Protein AF-A0A699YGB6-F1 (afdb_monomer_lite)

InterPro domains:
  IPR027012 Enkurin domain [PF13864] (68-165)
  IPR027012 Enkurin domain [PS51665] (79-171)
  IPR052102 Enkurin domain-containing protein [PTHR21490] (14-171)

Sequence (174 aa):
MSVCVTSKPPSNPKTKLRPPVPAKEDAPVMGLQSNKNFITTNAVQVILAKPQKVPQEEFVWTMRPGYGSTPLYLRRNKQRVAYEKEQFEQYVRMRQEPAANASVSQLSSSERSELLRHLKRKWASLNDAYQRLPLSTDSEQKKHRKEELERMLAETEKDIKTLERGETVLVVDE

Organism: Haematococcus lacustris (NCBI:txid44745)

Foldseek 3Di:
DDDDDDDDDDPDDDDDPDDDDDDPPDDPPPDPDDPDDCVVVVVVCVVPDDDPDDPDDDDDPCPDPQVVHDDPVVVVVVVVVVVVVVVVVVVVCVVPPPPPPFDKDKDDPVNLVVVLVVLVVVLVVLVVVLVPQDPDCPDPVSVVSNVVSVVVNVVSVVVSVVSVPDPIDIDGDD

Radius of gyration: 45.65 Å; chains: 1; bounding box: 102×85×95 Å

Structure (mmCIF, N/CA/C/O backbone):
data_AF-A0A699YGB6-F1
#
_entry.id   AF-A0A699YGB6-F1
#
loop_
_atom_site.group_PDB
_atom_site.id
_atom_site.type_symbol
_atom_site.label_atom_id
_atom_site.label_alt_id
_atom_site.label_comp_id
_atom_site.label_asym_id
_atom_site.label_entity_id
_atom_site.label_seq_id
_atom_site.pdbx_PDB_ins_code
_atom_site.Cartn_x
_atom_site.Cartn_y
_atom_site.Cartn_z
_atom_site.occupancy
_atom_site.B_iso_or_equiv
_atom_site.auth_seq_id
_atom_site.auth_comp_id
_atom_site.auth_asym_id
_atom_site.auth_atom_id
_atom_site.pdbx_PDB_model_num
ATOM 1 N N . MET A 1 1 ? 69.430 65.844 -18.536 1.00 44.19 1 MET A N 1
ATOM 2 C CA . MET A 1 1 ? 68.582 65.255 -17.479 1.00 44.19 1 MET A CA 1
ATOM 3 C C . MET A 1 1 ? 67.581 64.333 -18.152 1.00 44.19 1 MET A C 1
ATOM 5 O O . MET A 1 1 ? 66.741 64.832 -18.883 1.00 44.19 1 MET A O 1
ATOM 9 N N . SER A 1 2 ? 67.703 63.016 -17.985 1.00 48.78 2 SER A N 1
ATOM 10 C CA . SER A 1 2 ? 66.660 62.072 -18.399 1.00 48.78 2 SER A CA 1
ATOM 11 C C . SER A 1 2 ? 66.471 61.083 -17.258 1.00 48.78 2 SER A C 1
ATOM 13 O O . SER A 1 2 ? 67.383 60.333 -16.915 1.00 48.78 2 SER A O 1
ATOM 15 N N . VAL A 1 3 ? 65.341 61.210 -16.572 1.00 48.69 3 VAL A N 1
ATOM 16 C CA . VAL A 1 3 ? 64.976 60.417 -15.398 1.00 48.69 3 VAL A CA 1
ATOM 17 C C . VAL A 1 3 ? 64.519 59.033 -15.858 1.00 48.69 3 VAL A C 1
ATOM 19 O O . VAL A 1 3 ? 63.467 58.892 -16.476 1.00 48.69 3 VAL A O 1
ATOM 22 N N . CYS A 1 4 ? 65.314 58.006 -15.551 1.00 51.31 4 CYS A N 1
ATOM 23 C CA . CYS A 1 4 ? 64.905 56.609 -15.669 1.00 51.31 4 CYS A CA 1
ATOM 24 C C . CYS A 1 4 ? 63.848 56.298 -14.604 1.00 51.31 4 CYS A C 1
ATOM 26 O O . CYS A 1 4 ? 64.166 56.197 -13.420 1.00 51.31 4 CYS A O 1
ATOM 28 N N . VAL A 1 5 ? 62.596 56.110 -15.022 1.00 57.06 5 VAL A N 1
ATOM 29 C CA . VAL A 1 5 ? 61.553 55.533 -14.168 1.00 57.06 5 VAL A CA 1
ATOM 30 C C . VAL A 1 5 ? 61.687 54.013 -14.232 1.00 57.06 5 VAL A C 1
ATOM 32 O O . VAL A 1 5 ? 61.288 53.378 -15.208 1.00 57.06 5 VAL A O 1
ATOM 35 N N . THR A 1 6 ? 62.271 53.412 -13.198 1.00 60.22 6 THR A N 1
ATOM 36 C CA . THR A 1 6 ? 62.317 51.956 -13.031 1.00 60.22 6 THR A CA 1
ATOM 37 C C . THR A 1 6 ? 60.971 51.467 -12.492 1.00 60.22 6 THR A C 1
ATOM 39 O O . THR A 1 6 ? 60.718 51.441 -11.289 1.00 60.22 6 THR A O 1
ATOM 42 N N . SER A 1 7 ? 60.058 51.095 -13.393 1.00 62.91 7 SER A N 1
ATOM 43 C CA . SER A 1 7 ? 58.821 50.411 -12.995 1.00 62.91 7 SER A CA 1
ATOM 44 C C . SER A 1 7 ? 59.131 48.968 -12.559 1.00 62.91 7 SER A C 1
ATOM 46 O O . SER A 1 7 ? 59.854 48.237 -13.236 1.00 62.91 7 SER A O 1
ATOM 48 N N . LYS A 1 8 ? 58.634 48.569 -11.381 1.00 66.31 8 LYS A N 1
ATOM 49 C CA . LYS A 1 8 ? 58.798 47.214 -10.821 1.00 66.31 8 LYS A CA 1
ATOM 50 C C . LYS A 1 8 ? 58.059 46.181 -11.694 1.00 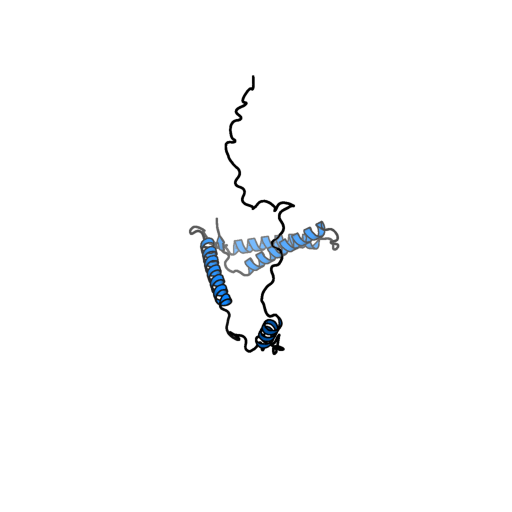66.31 8 LYS A C 1
ATOM 52 O O . LYS A 1 8 ? 56.915 46.446 -12.067 1.00 66.31 8 LYS A O 1
ATOM 57 N N . PRO A 1 9 ? 58.642 44.999 -11.979 1.00 67.06 9 PRO A N 1
ATOM 58 C CA . PRO A 1 9 ? 57.970 43.974 -12.774 1.00 67.06 9 PRO A CA 1
ATOM 59 C C . PRO A 1 9 ? 56.793 43.337 -12.004 1.00 67.06 9 PRO A C 1
ATOM 61 O O . PRO A 1 9 ? 56.873 43.175 -10.782 1.00 67.06 9 PRO A O 1
ATOM 64 N N . PRO A 1 10 ? 55.692 42.969 -12.689 1.00 67.00 10 PRO A N 1
ATOM 65 C CA . PRO A 1 10 ? 54.502 42.418 -12.046 1.00 67.00 10 PRO A CA 1
ATOM 66 C C . PRO A 1 10 ? 54.754 41.018 -11.461 1.00 67.00 10 PRO A C 1
ATOM 68 O O . PRO A 1 10 ? 55.313 40.140 -12.112 1.00 67.00 10 PRO A O 1
ATOM 71 N N . SER A 1 11 ? 54.275 40.806 -10.232 1.00 66.75 11 SER A N 1
ATOM 72 C CA . SER A 1 11 ? 54.574 39.654 -9.365 1.00 66.75 11 SER A CA 1
ATOM 73 C C . SER A 1 11 ? 53.958 38.305 -9.787 1.00 66.75 11 SER A C 1
ATOM 75 O O . SER A 1 11 ? 54.172 37.319 -9.086 1.00 66.75 11 SER A O 1
ATOM 77 N N . ASN A 1 12 ? 53.182 38.217 -10.876 1.00 70.62 12 ASN A N 1
ATOM 78 C CA . ASN A 1 12 ? 52.627 36.933 -11.330 1.00 70.62 12 ASN A CA 1
ATOM 79 C C . ASN A 1 12 ? 52.211 36.963 -12.822 1.00 70.62 12 ASN A C 1
ATOM 81 O O . ASN A 1 12 ? 51.183 37.567 -13.153 1.00 70.62 12 ASN A O 1
ATOM 85 N N . PRO A 1 13 ? 52.983 36.367 -13.754 1.00 73.38 13 PRO A N 1
ATOM 86 C CA . PRO A 1 13 ? 52.629 36.376 -15.170 1.00 73.38 13 PRO A CA 1
ATOM 87 C C . PRO A 1 13 ? 51.500 35.379 -15.463 1.00 73.38 13 PRO A C 1
ATOM 89 O O . PRO A 1 13 ? 51.589 34.193 -15.155 1.00 73.38 13 PRO A O 1
ATOM 92 N N . LYS A 1 14 ? 50.426 35.853 -16.105 1.00 75.62 14 LYS A N 1
ATOM 93 C CA . LYS A 1 14 ? 49.314 34.995 -16.545 1.00 75.62 14 LYS A CA 1
ATOM 94 C C . LYS A 1 14 ? 49.784 34.081 -17.682 1.00 75.62 14 LYS A C 1
ATOM 96 O O . LYS A 1 14 ? 50.188 34.571 -18.737 1.00 75.62 14 LYS A O 1
ATOM 101 N N . THR A 1 15 ? 49.694 32.767 -17.493 1.00 79.75 15 THR A N 1
ATOM 102 C CA . THR A 1 15 ? 50.002 31.773 -18.530 1.00 79.75 15 THR A CA 1
ATOM 103 C C . THR A 1 15 ? 48.938 31.804 -19.633 1.00 79.75 15 THR A C 1
ATOM 105 O O . THR A 1 15 ? 47.738 31.693 -19.376 1.00 79.75 15 THR A O 1
ATOM 108 N N . LYS A 1 16 ? 49.358 31.987 -20.891 1.00 80.25 16 LYS A N 1
ATOM 109 C CA . LYS A 1 16 ? 48.447 31.944 -22.045 1.00 80.25 16 LYS A CA 1
ATOM 110 C C . LYS A 1 16 ? 48.287 30.497 -22.515 1.00 80.25 16 LYS A C 1
ATOM 112 O O . LYS A 1 16 ? 49.211 29.928 -23.077 1.00 80.25 16 LYS A O 1
ATOM 117 N N . LEU A 1 17 ? 47.107 29.922 -22.287 1.00 83.38 17 LEU A N 1
ATOM 118 C CA . LEU A 1 17 ? 46.769 28.537 -22.658 1.00 83.38 17 LEU A CA 1
ATOM 119 C C . LEU A 1 17 ? 46.397 28.358 -24.141 1.00 83.38 17 LEU A C 1
ATOM 121 O O . LEU A 1 17 ? 46.425 27.240 -24.643 1.00 83.38 17 LEU A O 1
ATOM 125 N N . ARG A 1 18 ? 45.998 29.430 -24.836 1.00 84.12 18 ARG A N 1
ATOM 126 C CA . ARG A 1 18 ? 45.542 29.382 -26.236 1.00 84.12 18 ARG A CA 1
ATOM 127 C C . ARG A 1 18 ? 46.552 30.073 -27.157 1.00 84.12 18 ARG A C 1
ATOM 129 O O . ARG A 1 18 ? 47.094 31.104 -26.742 1.00 84.12 18 ARG A O 1
ATOM 136 N N . PRO A 1 19 ? 46.785 29.550 -28.379 1.00 85.00 19 PRO A N 1
ATOM 137 C CA . PRO A 1 19 ? 47.638 30.221 -29.351 1.00 85.00 19 PRO A CA 1
ATOM 138 C C . PRO A 1 19 ? 47.039 31.587 -29.735 1.00 85.00 19 PRO A C 1
ATOM 140 O O . PRO A 1 19 ? 45.817 31.761 -29.673 1.00 85.00 19 PRO A O 1
ATOM 143 N N . PRO A 1 20 ? 47.879 32.575 -30.084 1.00 86.06 20 PRO A N 1
ATOM 144 C CA . PRO A 1 20 ? 47.409 33.873 -30.550 1.00 86.06 20 PRO A CA 1
ATOM 145 C C . PRO A 1 20 ? 46.628 33.730 -31.862 1.00 86.06 20 PRO A C 1
ATOM 147 O O . PRO A 1 20 ? 46.844 32.797 -32.634 1.00 86.06 20 PRO A O 1
ATOM 150 N N . VAL A 1 21 ? 45.713 34.668 -32.103 1.00 86.12 21 VAL A N 1
ATOM 151 C CA . VAL A 1 21 ? 44.986 34.754 -33.375 1.00 86.12 21 VAL A CA 1
ATOM 152 C C . VAL A 1 21 ? 46.000 35.059 -34.491 1.00 86.12 21 VAL A C 1
ATOM 154 O O . VAL A 1 21 ? 46.870 35.904 -34.260 1.00 86.12 21 VAL A O 1
ATOM 157 N N . PRO A 1 22 ? 45.926 34.389 -35.660 1.00 89.69 22 PRO A N 1
ATOM 158 C CA . PRO A 1 22 ? 46.807 34.685 -36.790 1.00 89.69 22 PRO A CA 1
ATOM 159 C C . PRO A 1 22 ? 46.694 36.158 -37.198 1.00 89.69 22 PRO A C 1
ATOM 161 O O . PRO A 1 22 ? 45.621 36.763 -37.109 1.00 89.69 22 PRO A O 1
ATOM 164 N N . ALA A 1 23 ? 47.818 36.745 -37.606 1.00 87.06 23 ALA A N 1
ATOM 165 C CA . ALA A 1 23 ? 47.863 38.138 -38.032 1.00 87.06 23 ALA A CA 1
ATOM 166 C C . ALA A 1 23 ? 47.146 38.318 -39.379 1.00 87.06 23 ALA A C 1
ATOM 168 O O . ALA A 1 23 ? 47.024 37.379 -40.161 1.00 87.06 23 ALA A O 1
ATOM 169 N N . LYS A 1 24 ? 46.693 39.542 -39.676 1.00 84.44 24 LYS A N 1
ATOM 170 C CA . LYS A 1 24 ? 45.979 39.855 -40.928 1.00 84.44 24 LYS A CA 1
ATOM 171 C C . LYS A 1 24 ? 46.830 39.582 -42.179 1.00 84.44 24 LYS A C 1
ATOM 173 O O . LYS A 1 24 ? 46.285 39.288 -43.239 1.00 84.44 24 LYS A O 1
ATOM 178 N N . GLU A 1 25 ? 48.145 39.667 -42.030 1.00 87.25 25 GLU A N 1
ATOM 179 C CA . GLU A 1 25 ? 49.145 39.486 -43.086 1.00 87.25 25 GLU A CA 1
ATOM 180 C C . GLU A 1 25 ? 49.636 38.031 -43.197 1.00 87.25 25 GLU A C 1
ATOM 182 O O . GLU A 1 25 ? 50.387 37.704 -44.115 1.00 87.25 25 GLU A O 1
ATOM 187 N N . ASP A 1 26 ? 49.201 37.152 -42.289 1.00 84.19 26 ASP A N 1
ATOM 188 C CA . ASP A 1 26 ? 49.578 35.742 -42.264 1.00 84.19 26 ASP A CA 1
ATOM 189 C C . ASP A 1 26 ? 48.644 34.951 -43.194 1.00 84.19 26 ASP A C 1
ATOM 191 O O . ASP A 1 26 ? 47.476 34.692 -42.884 1.00 84.19 26 ASP A O 1
ATOM 195 N N . ALA A 1 27 ? 49.129 34.632 -44.395 1.00 80.62 27 ALA A N 1
ATOM 196 C CA . ALA A 1 27 ? 48.345 33.896 -45.376 1.00 80.62 27 ALA A CA 1
ATOM 197 C C . ALA A 1 27 ? 48.186 32.434 -44.919 1.00 80.62 27 ALA A C 1
ATOM 199 O O . ALA A 1 27 ? 49.180 31.793 -44.565 1.00 80.62 27 ALA A O 1
ATOM 200 N N . PRO A 1 28 ? 46.967 31.860 -44.951 1.00 82.38 28 PRO A N 1
ATOM 201 C CA . PRO A 1 28 ? 46.799 30.442 -44.662 1.00 82.38 28 PRO A CA 1
ATOM 202 C C . PRO A 1 28 ? 47.642 29.612 -45.634 1.00 82.38 28 PRO A C 1
ATOM 204 O O . PRO A 1 28 ? 47.934 30.052 -46.744 1.00 82.38 28 PRO A O 1
ATOM 207 N N . VAL A 1 29 ? 48.023 28.395 -45.238 1.00 80.88 29 VAL A N 1
ATOM 208 C CA . VAL A 1 29 ? 48.752 27.475 -46.122 1.00 80.88 29 VAL A CA 1
ATOM 209 C C . VAL A 1 29 ? 47.863 27.141 -47.327 1.00 80.88 29 VAL A C 1
ATOM 211 O O . VAL A 1 29 ? 46.978 26.288 -47.258 1.00 80.88 29 VAL A O 1
ATOM 214 N N . MET A 1 30 ? 48.068 27.870 -48.424 1.00 81.06 30 MET A N 1
ATOM 215 C CA . MET A 1 30 ? 47.328 27.727 -49.675 1.00 81.06 30 MET A CA 1
ATOM 216 C C . MET A 1 30 ? 47.886 26.553 -50.482 1.00 81.06 30 MET A C 1
ATOM 218 O O . MET A 1 30 ? 49.082 26.280 -50.458 1.00 81.06 30 MET A O 1
ATOM 222 N N . GLY A 1 31 ? 47.026 25.869 -51.241 1.00 77.00 31 GLY A N 1
ATOM 223 C CA . GLY A 1 31 ? 47.472 24.826 -52.173 1.00 77.00 31 GLY A CA 1
ATOM 224 C C . GLY A 1 31 ? 47.668 23.438 -51.557 1.00 77.00 31 GLY A C 1
ATOM 225 O O . GLY A 1 31 ? 48.398 22.629 -52.121 1.00 77.00 31 GLY A O 1
ATOM 226 N N . LEU A 1 32 ? 46.991 23.132 -50.444 1.00 79.12 32 LEU A N 1
ATOM 227 C CA . LEU A 1 32 ? 46.822 21.763 -49.939 1.00 79.12 32 LEU A CA 1
ATOM 228 C C . LEU A 1 32 ? 46.043 20.918 -50.965 1.00 79.12 32 LEU A C 1
ATOM 230 O O . LEU A 1 32 ? 44.832 20.735 -50.869 1.00 79.12 32 LEU A O 1
ATOM 234 N N . GLN A 1 33 ? 46.746 20.434 -51.983 1.00 79.00 33 GLN A N 1
ATOM 235 C CA . GLN A 1 33 ? 46.226 19.527 -52.994 1.00 79.00 33 GLN A CA 1
ATOM 236 C C . GLN A 1 33 ? 46.645 18.108 -52.623 1.00 79.00 33 GLN A C 1
ATOM 238 O O . GLN A 1 33 ? 47.823 17.814 -52.434 1.00 79.00 33 GLN A O 1
ATOM 243 N N . SER A 1 34 ? 45.677 17.207 -52.488 1.00 79.25 34 SER A N 1
ATOM 244 C CA . SER A 1 34 ? 45.979 15.794 -52.281 1.00 79.25 34 SER A CA 1
ATOM 245 C C . SER A 1 34 ? 46.267 15.121 -53.622 1.00 79.25 34 SER A C 1
ATOM 247 O O . SER A 1 34 ? 45.426 15.191 -54.515 1.00 79.25 34 SER A O 1
ATOM 249 N N . ASN A 1 35 ? 47.351 14.348 -53.723 1.00 87.75 35 ASN A N 1
ATOM 250 C CA . ASN A 1 35 ? 47.638 13.460 -54.867 1.00 87.75 35 ASN A CA 1
ATOM 251 C C . ASN A 1 35 ? 46.714 12.221 -54.910 1.00 87.75 35 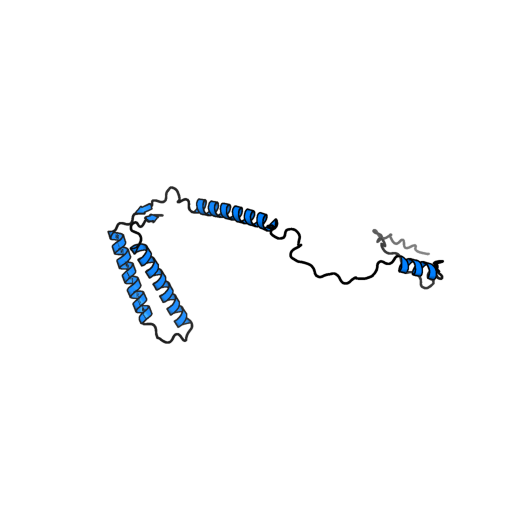ASN A C 1
ATOM 253 O O . ASN A 1 35 ? 47.089 11.154 -55.397 1.00 87.75 35 ASN A O 1
ATOM 257 N N . LYS A 1 36 ? 45.512 12.320 -54.331 1.00 88.88 36 LYS A N 1
ATOM 258 C CA . LYS A 1 36 ? 44.562 11.216 -54.232 1.00 88.88 36 LYS A CA 1
ATOM 259 C C . LYS A 1 36 ? 43.850 11.051 -55.569 1.00 88.88 36 LYS A C 1
ATOM 261 O O . LYS A 1 36 ? 43.216 11.978 -56.065 1.00 88.88 36 LYS A O 1
ATOM 266 N N . ASN A 1 37 ? 43.904 9.847 -56.127 1.00 91.44 37 ASN A N 1
ATOM 267 C CA . ASN A 1 37 ? 43.127 9.514 -57.312 1.00 91.44 37 ASN A CA 1
ATOM 268 C C . ASN A 1 37 ? 41.680 9.198 -56.910 1.00 91.44 37 ASN A C 1
ATOM 270 O O . ASN A 1 37 ? 41.362 8.083 -56.499 1.00 91.44 37 ASN A O 1
ATOM 274 N N . PHE A 1 38 ? 40.805 10.196 -57.021 1.00 92.69 38 PHE A N 1
ATOM 275 C CA . PHE A 1 38 ? 39.404 10.072 -56.622 1.00 92.69 38 PHE A CA 1
ATOM 276 C C . PHE A 1 38 ? 38.635 9.021 -57.431 1.00 92.69 38 PHE A C 1
ATOM 278 O O . PHE A 1 38 ? 37.720 8.405 -56.896 1.00 92.69 38 PHE A O 1
ATOM 285 N N . ILE A 1 39 ? 39.023 8.759 -58.682 1.00 94.00 39 ILE A N 1
ATOM 286 C CA . ILE A 1 39 ? 38.351 7.774 -59.539 1.00 94.00 39 ILE A CA 1
ATOM 287 C C . ILE A 1 39 ? 38.571 6.369 -58.976 1.00 94.00 39 ILE A C 1
ATOM 289 O O . ILE A 1 39 ? 37.612 5.645 -58.709 1.00 94.00 39 ILE A O 1
ATOM 293 N N . THR A 1 40 ? 39.831 6.002 -58.729 1.00 95.69 40 THR A N 1
ATOM 294 C CA . THR A 1 40 ? 40.161 4.674 -58.201 1.00 95.69 40 THR A CA 1
ATOM 295 C C . THR A 1 40 ? 39.706 4.522 -56.756 1.00 95.69 40 THR A C 1
ATOM 297 O O . THR A 1 40 ? 39.176 3.475 -56.395 1.00 95.69 40 THR A O 1
ATOM 300 N N . THR A 1 41 ? 39.828 5.564 -55.926 1.00 95.06 41 THR A N 1
ATOM 301 C CA . THR A 1 41 ? 39.409 5.470 -54.522 1.00 95.06 41 THR A CA 1
ATOM 302 C C . THR A 1 41 ? 37.900 5.359 -54.369 1.00 95.06 41 THR A C 1
ATOM 304 O O . THR A 1 41 ? 37.446 4.599 -53.520 1.00 95.06 41 THR A O 1
ATOM 307 N N . ASN A 1 42 ? 37.120 6.071 -55.190 1.00 95.50 42 ASN A N 1
ATOM 308 C CA . ASN A 1 42 ? 35.662 5.974 -55.151 1.00 95.50 42 ASN A CA 1
ATOM 309 C C . ASN A 1 42 ? 35.203 4.612 -55.683 1.00 95.50 42 ASN A C 1
ATOM 311 O O . ASN A 1 42 ? 34.321 4.000 -55.087 1.00 95.50 42 ASN A O 1
ATOM 315 N N . ALA A 1 43 ? 35.843 4.104 -56.745 1.00 95.75 43 ALA A N 1
ATOM 316 C CA . ALA A 1 43 ? 35.567 2.768 -57.268 1.00 95.75 43 ALA A CA 1
ATOM 317 C C . ALA A 1 43 ? 35.816 1.687 -56.204 1.00 95.75 43 ALA A C 1
ATOM 319 O O . ALA A 1 43 ? 34.926 0.892 -55.913 1.00 95.75 43 ALA A O 1
ATOM 320 N N . VAL A 1 44 ? 36.985 1.707 -55.556 1.00 96.25 44 VAL A N 1
ATOM 321 C CA . VAL A 1 44 ? 37.316 0.771 -54.469 1.00 96.25 44 VAL A CA 1
ATOM 322 C C . VAL A 1 44 ? 36.340 0.914 -53.299 1.00 96.25 44 VAL A C 1
ATOM 324 O O . VAL A 1 44 ? 35.882 -0.090 -52.761 1.00 96.25 44 VAL A O 1
ATOM 327 N N . GLN A 1 45 ? 35.975 2.141 -52.921 1.00 94.69 45 GLN A N 1
ATOM 328 C CA . GLN A 1 45 ? 35.035 2.390 -51.829 1.00 94.69 45 GLN A CA 1
ATOM 329 C C . GLN A 1 45 ? 33.644 1.813 -52.112 1.00 94.69 45 GLN A C 1
ATOM 331 O O . GLN A 1 45 ? 33.039 1.252 -51.204 1.00 94.69 45 GLN A O 1
ATOM 336 N N . VAL A 1 46 ? 33.146 1.923 -53.346 1.00 95.25 46 VAL A N 1
ATOM 337 C CA . VAL A 1 46 ? 31.851 1.350 -53.748 1.00 95.25 46 VAL A CA 1
ATOM 338 C C . VAL A 1 46 ? 31.918 -0.175 -53.797 1.00 95.25 46 VAL A C 1
ATOM 340 O O . VAL A 1 46 ? 31.010 -0.831 -53.301 1.00 95.25 46 VAL A O 1
ATOM 343 N N . ILE A 1 47 ? 33.004 -0.744 -54.331 1.00 94.50 47 ILE A N 1
ATOM 344 C CA . ILE A 1 47 ? 33.194 -2.202 -54.418 1.00 94.50 47 ILE A CA 1
ATOM 345 C C . ILE A 1 47 ? 33.277 -2.839 -53.024 1.00 94.50 47 ILE A C 1
ATOM 347 O O . ILE A 1 47 ? 32.725 -3.912 -52.798 1.00 94.50 47 ILE A O 1
ATOM 351 N N . LEU A 1 48 ? 33.963 -2.185 -52.083 1.00 95.75 48 LEU A N 1
ATOM 352 C CA . LEU A 1 48 ? 34.126 -2.678 -50.713 1.00 95.75 48 LEU A CA 1
ATOM 353 C C . LEU A 1 48 ? 32.960 -2.305 -49.788 1.00 95.75 48 LEU A C 1
ATOM 355 O O . LEU A 1 48 ? 32.907 -2.775 -48.647 1.00 95.75 48 LEU A O 1
ATOM 359 N N . ALA A 1 49 ? 32.040 -1.449 -50.237 1.00 94.19 49 ALA A N 1
ATOM 360 C CA . ALA A 1 49 ? 30.892 -1.068 -49.437 1.00 94.19 49 ALA A CA 1
ATOM 361 C C . ALA A 1 49 ? 29.985 -2.282 -49.219 1.00 94.19 49 ALA A C 1
ATOM 363 O O . ALA A 1 49 ? 29.566 -2.962 -50.154 1.00 94.19 49 ALA A O 1
ATOM 364 N N . LYS A 1 50 ? 29.635 -2.533 -47.957 1.00 91.44 50 LYS A N 1
ATOM 365 C CA . LYS A 1 50 ? 28.595 -3.510 -47.637 1.00 91.44 50 LYS A CA 1
ATOM 366 C C . LYS A 1 50 ? 27.247 -2.987 -48.156 1.00 91.44 50 LYS A C 1
ATOM 368 O O . LYS A 1 50 ? 26.991 -1.786 -48.027 1.00 91.44 50 LYS A O 1
ATOM 373 N N . PRO A 1 51 ? 26.379 -3.857 -48.700 1.00 87.06 51 PRO A N 1
ATOM 374 C CA . PRO A 1 51 ? 25.050 -3.453 -49.141 1.00 87.06 51 PRO A CA 1
ATOM 375 C C . PRO A 1 51 ? 24.275 -2.809 -47.984 1.00 87.06 51 PRO A C 1
ATOM 377 O O . PRO A 1 51 ? 24.352 -3.258 -46.837 1.00 87.06 51 PRO A O 1
ATOM 380 N N . GLN A 1 52 ? 23.552 -1.726 -48.276 1.00 81.06 52 GLN A N 1
ATOM 381 C CA . GLN A 1 52 ? 22.713 -1.058 -47.282 1.00 81.06 52 GLN A CA 1
ATOM 382 C C . GLN A 1 52 ? 21.480 -1.897 -46.925 1.00 81.06 52 GLN A C 1
ATOM 384 O O . GLN A 1 52 ? 21.063 -2.760 -47.691 1.00 81.06 52 GLN A O 1
ATOM 389 N N . LYS A 1 53 ? 20.941 -1.608 -45.729 1.00 77.94 53 LYS A N 1
ATOM 390 C CA . LYS A 1 53 ? 19.782 -2.212 -45.046 1.00 77.94 53 LYS A CA 1
ATOM 391 C C . LYS A 1 53 ? 18.935 -3.129 -45.939 1.00 77.94 53 LYS A C 1
ATOM 393 O O . LYS A 1 53 ? 17.993 -2.683 -46.587 1.00 77.94 53 LYS A O 1
ATOM 398 N N . VAL A 1 54 ? 19.255 -4.420 -45.904 1.00 83.12 54 VAL A N 1
ATOM 399 C CA . VAL A 1 54 ? 18.346 -5.471 -46.369 1.00 83.12 54 VAL A CA 1
ATOM 400 C C . VAL A 1 54 ? 17.099 -5.428 -45.473 1.00 83.12 54 VAL A C 1
ATOM 402 O O . VAL A 1 54 ? 17.261 -5.221 -44.263 1.00 83.12 54 VAL A O 1
ATOM 405 N N . PRO A 1 55 ? 15.878 -5.583 -46.019 1.00 86.69 55 PRO A N 1
ATOM 406 C CA . PRO A 1 55 ? 14.682 -5.771 -45.207 1.00 86.69 55 PRO A CA 1
ATOM 407 C C . PRO A 1 55 ? 14.934 -6.884 -44.186 1.00 86.69 55 PRO A C 1
ATOM 409 O O . PRO A 1 55 ? 15.240 -8.013 -44.560 1.00 86.69 55 PRO A O 1
ATOM 412 N N . GLN A 1 56 ? 14.901 -6.540 -42.899 1.00 82.81 56 GLN A N 1
ATOM 413 C CA . GLN A 1 56 ? 15.031 -7.536 -41.842 1.00 82.81 56 GLN A CA 1
ATOM 414 C C . GLN A 1 56 ? 13.700 -8.271 -41.731 1.00 82.81 56 GLN A C 1
ATOM 416 O O . GLN A 1 56 ? 12.647 -7.633 -41.714 1.00 82.81 56 GLN A O 1
ATOM 421 N N . GLU A 1 57 ? 13.761 -9.597 -41.674 1.00 85.75 57 GLU A N 1
ATOM 422 C CA . GLU A 1 57 ? 12.595 -10.419 -41.370 1.00 85.75 57 GLU A CA 1
ATOM 423 C C . GLU A 1 57 ? 12.019 -10.036 -39.999 1.00 85.75 57 GLU A C 1
ATOM 425 O O . GLU A 1 57 ? 12.730 -9.550 -39.111 1.00 85.75 57 GLU A O 1
ATOM 430 N N . GLU A 1 58 ? 10.713 -10.234 -39.831 1.00 89.25 58 GLU A N 1
ATOM 431 C CA . GLU A 1 58 ? 10.032 -9.923 -38.579 1.00 89.25 58 GLU A CA 1
ATOM 432 C C . GLU A 1 58 ? 10.600 -10.759 -37.423 1.00 89.25 58 GLU A C 1
ATOM 434 O O . GLU A 1 58 ? 10.849 -11.960 -37.541 1.00 89.25 58 GLU A O 1
ATOM 439 N N . PHE A 1 59 ? 10.805 -10.122 -36.268 1.00 89.19 59 PHE A N 1
ATOM 440 C CA . PHE A 1 59 ? 11.367 -10.803 -35.108 1.00 89.19 59 PHE A CA 1
ATOM 441 C C . PHE A 1 59 ? 10.369 -11.807 -34.513 1.00 89.19 59 PHE A C 1
ATOM 443 O O . PHE A 1 59 ? 9.326 -11.431 -33.972 1.00 89.19 59 PHE A O 1
ATOM 450 N N . VAL A 1 60 ? 10.727 -13.092 -34.537 1.00 92.56 60 VAL A N 1
ATOM 451 C CA . VAL A 1 60 ? 9.933 -14.161 -33.920 1.00 92.56 60 VAL A CA 1
ATOM 452 C C . VAL A 1 60 ? 10.117 -14.145 -32.399 1.00 92.56 60 VAL A C 1
ATOM 454 O O . VAL A 1 60 ? 11.099 -14.658 -31.860 1.00 92.56 60 VAL A O 1
ATOM 457 N N . TRP A 1 61 ? 9.132 -13.605 -31.676 1.00 91.00 61 TRP A N 1
ATOM 458 C CA . TRP A 1 61 ? 9.159 -13.472 -30.210 1.00 91.00 61 TR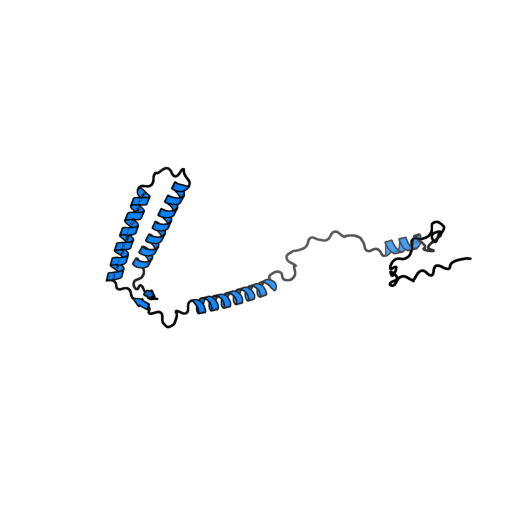P A CA 1
ATOM 459 C C . TRP A 1 61 ? 9.312 -14.790 -29.445 1.00 91.00 61 TRP A C 1
ATOM 461 O O . TRP A 1 61 ? 9.858 -14.804 -28.340 1.00 91.00 61 TRP A O 1
ATOM 471 N N . THR A 1 62 ? 8.877 -15.901 -30.038 1.00 90.31 62 THR A N 1
ATOM 472 C CA . THR A 1 62 ? 9.018 -17.248 -29.470 1.00 90.31 62 THR A CA 1
ATOM 473 C C . THR A 1 62 ? 10.481 -17.672 -29.345 1.00 90.31 62 THR A C 1
ATOM 475 O O . THR A 1 62 ? 10.835 -18.404 -28.427 1.00 90.31 62 THR A O 1
ATOM 478 N N . MET A 1 63 ? 11.356 -17.176 -30.226 1.00 90.44 63 MET A N 1
ATOM 479 C CA . MET A 1 63 ? 12.783 -17.516 -30.241 1.00 90.44 63 MET A CA 1
ATOM 480 C C . MET A 1 63 ? 13.624 -16.593 -29.349 1.00 90.44 63 MET A C 1
ATOM 482 O O . MET A 1 63 ? 14.855 -16.614 -29.396 1.00 90.44 63 MET A O 1
ATOM 486 N N . ARG A 1 64 ? 12.977 -15.770 -28.514 1.00 92.69 64 ARG A N 1
ATOM 487 C CA . ARG A 1 64 ? 13.676 -14.890 -27.579 1.00 92.69 64 ARG A CA 1
ATOM 488 C C . ARG A 1 64 ? 14.495 -15.718 -26.571 1.00 92.69 64 ARG A C 1
ATOM 490 O O . ARG A 1 64 ? 13.967 -16.667 -25.987 1.00 92.69 64 ARG A O 1
ATOM 497 N N . PRO A 1 65 ? 15.747 -15.327 -26.265 1.00 92.88 65 PRO A N 1
ATOM 498 C CA . PRO A 1 65 ? 16.540 -16.009 -25.248 1.00 92.88 65 PRO A CA 1
ATOM 499 C C . PRO A 1 65 ? 15.839 -15.976 -23.885 1.00 92.88 65 PRO A C 1
ATOM 501 O O . PRO A 1 65 ? 15.349 -14.935 -23.435 1.00 92.88 65 PRO A O 1
ATOM 504 N N . GLY A 1 66 ? 15.789 -17.132 -23.222 1.00 89.62 66 GLY A N 1
ATOM 505 C CA . GLY A 1 66 ? 15.126 -17.283 -21.928 1.00 89.62 66 GLY A CA 1
ATOM 506 C C . GLY A 1 66 ? 13.597 -17.267 -21.996 1.00 89.62 66 GLY A C 1
ATOM 507 O O . GLY A 1 66 ? 12.961 -17.032 -20.969 1.00 89.62 66 GLY A O 1
ATOM 508 N N . TYR A 1 67 ? 12.989 -17.503 -23.166 1.00 93.31 67 TYR A N 1
ATOM 509 C CA . TYR A 1 67 ? 11.552 -17.769 -23.256 1.00 93.31 67 TYR A CA 1
ATOM 510 C C . TYR A 1 67 ? 11.174 -18.945 -22.335 1.00 93.31 67 TYR A C 1
ATOM 512 O O . TYR A 1 67 ? 11.881 -19.949 -22.268 1.00 93.31 67 TYR A O 1
ATOM 520 N N . GLY A 1 68 ? 10.114 -18.780 -21.541 1.00 92.62 68 GLY A N 1
ATOM 521 C CA . GLY A 1 68 ? 9.701 -19.749 -20.515 1.00 92.62 68 GLY A CA 1
ATOM 522 C C . GLY A 1 68 ? 10.566 -19.791 -19.244 1.00 92.62 68 GLY A C 1
ATOM 523 O O . GLY A 1 68 ? 10.178 -20.430 -18.271 1.00 92.62 68 GLY A O 1
ATOM 524 N N . SER A 1 69 ? 11.707 -19.095 -19.197 1.00 94.50 69 SER A N 1
ATOM 525 C CA . SER A 1 69 ? 12.579 -19.053 -18.017 1.00 94.50 69 SER A CA 1
ATOM 526 C C . SER A 1 69 ? 12.332 -17.807 -17.169 1.00 94.50 69 SER A C 1
ATOM 528 O O . SER A 1 69 ? 12.236 -16.693 -17.681 1.00 94.50 69 SER A O 1
ATOM 530 N N . THR A 1 70 ? 12.296 -17.970 -15.846 1.00 93.75 70 THR A N 1
ATOM 531 C CA . THR A 1 70 ? 12.129 -16.848 -14.910 1.00 93.75 70 THR A CA 1
ATOM 532 C C . THR A 1 70 ? 13.373 -15.949 -14.895 1.00 93.75 70 THR A C 1
ATOM 534 O O . THR A 1 70 ? 14.454 -16.428 -14.538 1.00 93.75 70 THR A O 1
ATOM 537 N N . PRO A 1 71 ? 13.247 -14.641 -15.189 1.00 95.44 71 PRO A N 1
ATOM 538 C CA . PRO A 1 71 ? 14.370 -13.709 -15.143 1.00 95.44 71 PRO A CA 1
ATOM 539 C C . PRO A 1 71 ? 15.056 -13.614 -13.772 1.00 95.44 71 PRO A C 1
ATOM 541 O O . PRO A 1 71 ? 14.410 -13.664 -12.722 1.00 95.44 71 PRO A O 1
ATOM 544 N N . LEU A 1 72 ? 16.374 -13.387 -13.781 1.00 94.25 72 LEU A N 1
ATOM 545 C CA . LEU A 1 72 ? 17.202 -13.324 -12.567 1.00 94.25 72 LEU A CA 1
ATOM 546 C C . LEU A 1 72 ? 16.750 -12.242 -11.575 1.00 94.25 72 LEU A C 1
ATOM 548 O O . LEU A 1 72 ? 16.767 -12.469 -10.365 1.00 94.25 72 LEU A O 1
ATOM 552 N N . TYR A 1 73 ? 16.307 -11.084 -12.071 1.00 95.69 73 TYR A N 1
ATOM 553 C CA . TYR A 1 73 ? 15.875 -9.978 -11.213 1.00 95.69 73 TYR A CA 1
ATOM 554 C C . TYR A 1 73 ? 14.657 -10.347 -10.354 1.00 95.69 73 TYR A C 1
ATOM 556 O O . TYR A 1 73 ? 14.569 -9.919 -9.209 1.00 95.69 73 TYR A O 1
ATOM 564 N N . LEU A 1 74 ? 13.750 -11.199 -10.850 1.00 96.69 74 LEU A N 1
ATOM 565 C CA . LEU A 1 74 ? 12.597 -11.648 -10.066 1.00 96.69 74 LEU A CA 1
ATOM 566 C C . LEU A 1 74 ? 13.024 -12.535 -8.897 1.00 96.69 74 LEU A C 1
ATOM 568 O O . LEU A 1 74 ? 12.449 -12.428 -7.818 1.00 96.69 74 LEU A O 1
ATOM 572 N N . ARG A 1 75 ? 14.051 -13.376 -9.079 1.00 95.69 75 ARG A N 1
ATOM 573 C CA . ARG A 1 75 ? 14.612 -14.184 -7.984 1.00 95.69 75 ARG A CA 1
ATOM 574 C C . ARG A 1 75 ? 15.207 -13.286 -6.898 1.00 95.69 75 ARG A C 1
ATOM 576 O O . ARG A 1 75 ? 14.872 -13.457 -5.730 1.00 95.69 75 ARG A O 1
ATOM 583 N N . ARG A 1 76 ? 15.996 -12.281 -7.294 1.00 97.06 76 ARG A N 1
ATOM 584 C CA . ARG A 1 76 ? 16.566 -11.280 -6.376 1.00 97.06 76 ARG A CA 1
ATOM 585 C C . ARG A 1 76 ? 15.477 -10.508 -5.626 1.00 97.06 76 ARG A C 1
ATOM 587 O O . ARG A 1 76 ? 15.564 -10.344 -4.416 1.00 97.06 76 ARG A O 1
ATOM 594 N N . ASN A 1 77 ? 14.429 -10.078 -6.327 1.00 98.19 77 ASN A N 1
ATOM 595 C CA . ASN A 1 77 ? 13.325 -9.340 -5.716 1.00 98.19 77 ASN A CA 1
ATOM 596 C C . ASN A 1 77 ? 12.558 -10.197 -4.705 1.00 98.19 77 ASN A C 1
ATOM 598 O O . ASN A 1 77 ? 12.240 -9.712 -3.625 1.00 98.19 77 ASN A O 1
ATOM 602 N N . LYS A 1 78 ? 12.303 -11.474 -5.019 1.00 97.75 78 LYS A N 1
ATOM 603 C CA . LYS A 1 78 ? 11.661 -12.404 -4.079 1.00 97.75 78 LYS A CA 1
ATOM 604 C C . LYS A 1 78 ? 12.491 -12.598 -2.812 1.00 97.75 78 LYS A C 1
ATOM 606 O O . LYS A 1 78 ? 11.928 -12.553 -1.727 1.00 97.75 78 LYS A O 1
ATOM 611 N N . GLN A 1 79 ? 13.807 -12.767 -2.950 1.00 97.50 79 GLN A N 1
ATOM 612 C CA . GLN A 1 79 ? 14.719 -12.872 -1.806 1.00 97.50 79 GLN A CA 1
ATOM 613 C C . GLN A 1 79 ? 14.693 -11.605 -0.946 1.00 97.50 79 GLN A C 1
ATOM 615 O O . GLN A 1 79 ? 14.582 -11.700 0.270 1.00 97.50 79 GLN A O 1
ATOM 620 N N . ARG A 1 80 ? 14.721 -10.421 -1.573 1.00 97.12 80 ARG A N 1
ATOM 621 C CA . ARG A 1 80 ? 14.653 -9.144 -0.854 1.00 97.12 80 ARG A CA 1
ATOM 622 C C . ARG A 1 80 ? 13.344 -8.992 -0.074 1.00 97.12 80 ARG A C 1
ATOM 624 O O . ARG A 1 80 ? 13.379 -8.666 1.102 1.00 97.12 80 ARG A O 1
ATOM 631 N N . VAL A 1 81 ? 12.209 -9.294 -0.706 1.00 97.44 81 VAL A N 1
ATOM 632 C CA . VAL A 1 81 ? 10.890 -9.246 -0.051 1.00 97.44 81 VAL A CA 1
ATOM 633 C C . VAL A 1 81 ? 10.791 -10.258 1.092 1.00 97.44 81 VAL A C 1
ATOM 635 O O . VAL A 1 81 ? 10.200 -9.947 2.118 1.00 97.44 81 VAL A O 1
ATOM 638 N N . ALA A 1 82 ? 11.345 -11.463 0.933 1.00 97.94 82 ALA A N 1
ATOM 639 C CA . ALA A 1 82 ? 11.359 -12.464 2.000 1.00 97.94 82 ALA A CA 1
ATOM 640 C C . ALA A 1 82 ? 12.161 -11.972 3.214 1.00 97.94 82 ALA A C 1
ATOM 642 O O . ALA A 1 82 ? 11.650 -11.989 4.327 1.00 97.94 82 ALA A O 1
ATOM 643 N N . TYR A 1 83 ? 13.357 -11.434 2.978 1.00 97.56 83 TYR A N 1
ATOM 644 C CA . TYR A 1 83 ? 14.188 -10.861 4.033 1.00 97.56 83 TYR A CA 1
ATOM 645 C C . TYR A 1 83 ? 13.500 -9.688 4.750 1.00 97.56 83 TYR A C 1
ATOM 647 O O . TYR A 1 83 ? 13.457 -9.645 5.975 1.00 97.56 83 TYR A O 1
ATOM 655 N N . GLU A 1 84 ? 12.905 -8.753 4.002 1.00 96.56 84 GLU A N 1
ATOM 656 C CA . GLU A 1 84 ? 12.157 -7.626 4.577 1.00 96.56 84 GLU A CA 1
ATOM 657 C C . GLU A 1 84 ? 10.984 -8.097 5.451 1.00 96.56 84 GLU A C 1
ATOM 659 O O . GLU A 1 84 ? 10.750 -7.534 6.521 1.00 96.56 84 GLU A O 1
ATOM 664 N N . LYS A 1 85 ? 10.272 -9.150 5.030 1.00 95.94 85 LYS A N 1
ATOM 665 C CA . LYS A 1 85 ? 9.189 -9.751 5.820 1.00 95.94 85 LYS A CA 1
ATOM 666 C C . LYS A 1 85 ? 9.696 -10.345 7.126 1.00 95.94 85 LYS A C 1
ATOM 668 O O . LYS A 1 85 ? 9.126 -10.043 8.165 1.00 95.94 85 LYS A O 1
ATOM 673 N N . GLU A 1 86 ? 10.774 -11.121 7.086 1.00 96.56 86 GLU A N 1
ATOM 674 C CA . GLU A 1 86 ? 11.372 -11.706 8.291 1.00 96.56 86 GLU A CA 1
ATOM 675 C C . GLU A 1 86 ? 11.807 -10.621 9.285 1.00 96.56 86 GLU A C 1
ATOM 677 O O . GLU A 1 86 ? 11.535 -10.726 10.479 1.00 96.56 86 GLU A O 1
ATOM 682 N N . GLN A 1 87 ? 12.435 -9.545 8.800 1.00 94.69 87 GLN A N 1
ATOM 683 C CA . GLN A 1 87 ? 12.825 -8.411 9.644 1.00 94.69 87 GLN A CA 1
ATOM 684 C C . GLN A 1 87 ? 11.611 -7.708 10.262 1.00 94.69 87 GLN A C 1
ATOM 686 O O . GLN A 1 87 ? 11.616 -7.376 11.448 1.00 94.69 87 GLN A O 1
ATOM 691 N N . PHE A 1 88 ? 10.551 -7.507 9.478 1.00 93.56 88 PHE A N 1
ATOM 692 C CA . PHE A 1 88 ? 9.313 -6.916 9.973 1.00 93.56 88 PHE A CA 1
ATOM 693 C C . PHE A 1 88 ? 8.630 -7.807 11.017 1.00 93.56 88 PHE A C 1
ATOM 695 O O . PHE A 1 88 ? 8.219 -7.317 12.064 1.00 93.56 88 PHE A O 1
ATOM 702 N N . GLU A 1 89 ? 8.549 -9.113 10.772 1.00 92.75 89 GLU A N 1
ATOM 703 C CA . GLU A 1 89 ? 7.995 -10.090 11.712 1.00 92.75 89 GLU A CA 1
ATOM 704 C C . GLU A 1 89 ? 8.788 -10.124 13.022 1.00 92.75 89 GLU A C 1
ATOM 706 O O . GLU A 1 89 ? 8.192 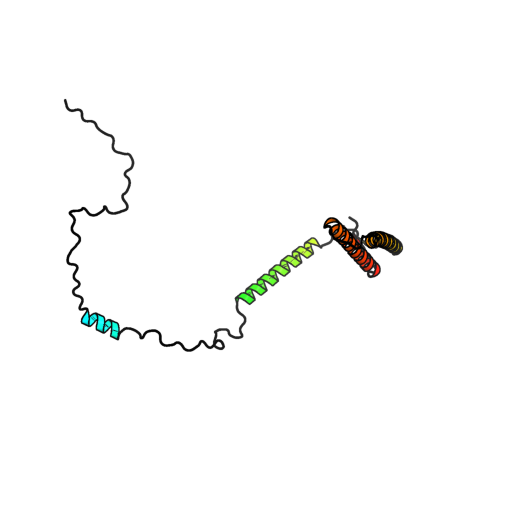-10.103 14.098 1.00 92.75 89 GLU A O 1
ATOM 711 N N . GLN A 1 90 ? 10.123 -10.097 12.952 1.00 90.88 90 GLN A N 1
ATOM 712 C CA . GLN A 1 90 ? 10.986 -9.991 14.131 1.00 90.88 90 GLN A CA 1
ATOM 713 C C . GLN A 1 90 ? 10.733 -8.695 14.907 1.00 90.88 90 GLN A C 1
ATOM 715 O O . GLN A 1 90 ? 10.599 -8.734 16.129 1.00 90.88 90 GLN A O 1
ATOM 720 N N . TYR A 1 91 ? 10.625 -7.557 14.216 1.00 89.75 91 TYR A N 1
ATOM 721 C CA . TYR A 1 91 ? 10.324 -6.268 14.841 1.00 89.75 91 TYR A CA 1
ATOM 722 C C . TYR A 1 91 ? 8.951 -6.264 15.526 1.00 89.75 91 TYR A C 1
ATOM 724 O O . TYR A 1 91 ? 8.830 -5.844 16.678 1.00 89.75 91 TYR A O 1
ATOM 732 N N . VAL A 1 92 ? 7.917 -6.760 14.841 1.00 87.69 92 VAL A N 1
ATOM 733 C CA . VAL A 1 92 ? 6.562 -6.875 15.393 1.00 87.69 92 VAL A CA 1
ATOM 734 C C . VAL A 1 92 ? 6.560 -7.797 16.601 1.00 87.69 92 VAL A C 1
ATOM 736 O O . VAL A 1 92 ? 6.002 -7.422 17.626 1.00 87.69 92 VAL A O 1
ATOM 739 N N . ARG A 1 93 ? 7.229 -8.951 16.520 1.00 86.69 93 ARG A N 1
ATOM 740 C CA . ARG A 1 93 ? 7.359 -9.884 17.640 1.00 86.69 93 ARG A CA 1
ATOM 741 C C . ARG A 1 93 ? 8.023 -9.220 18.839 1.00 86.69 93 ARG A C 1
ATOM 743 O O . ARG A 1 93 ? 7.455 -9.252 19.914 1.00 86.69 93 ARG A O 1
ATOM 750 N N . MET A 1 94 ? 9.169 -8.568 18.656 1.00 82.88 94 MET A N 1
ATOM 751 C CA . MET A 1 94 ? 9.901 -7.914 19.747 1.00 82.88 94 MET A CA 1
ATOM 752 C C . MET A 1 94 ? 9.088 -6.792 20.412 1.00 82.88 94 MET A C 1
ATOM 754 O O . MET A 1 94 ? 9.214 -6.560 21.608 1.00 82.88 94 MET A O 1
ATOM 758 N N . ARG A 1 95 ? 8.236 -6.106 19.639 1.00 79.81 95 ARG A N 1
ATOM 759 C CA . ARG A 1 95 ? 7.323 -5.071 20.140 1.00 79.81 95 ARG A CA 1
ATOM 760 C C . ARG A 1 95 ? 6.069 -5.642 20.811 1.00 79.81 95 ARG A C 1
ATOM 762 O O . ARG A 1 95 ? 5.504 -4.985 21.677 1.00 79.81 95 ARG A O 1
ATOM 769 N N . GLN A 1 96 ? 5.600 -6.801 20.356 1.00 66.31 96 GLN A N 1
ATOM 770 C CA . GLN A 1 96 ? 4.412 -7.485 20.870 1.00 66.31 96 GLN A CA 1
ATOM 771 C C . GLN A 1 96 ? 4.722 -8.484 21.982 1.00 66.31 96 GLN A C 1
ATOM 773 O O . GLN A 1 96 ? 3.772 -8.996 22.565 1.00 66.31 96 GLN A O 1
ATOM 778 N N . GLU A 1 97 ? 5.996 -8.771 22.276 1.00 62.41 97 GLU A N 1
ATOM 779 C CA . GLU A 1 97 ? 6.381 -9.464 23.504 1.00 62.41 97 GLU A CA 1
ATOM 780 C C . GLU A 1 97 ? 5.754 -8.665 24.654 1.00 62.41 97 GLU A C 1
ATOM 782 O O . GLU A 1 97 ? 6.138 -7.508 24.870 1.00 62.41 97 GLU A O 1
ATOM 787 N N . PRO A 1 98 ? 4.721 -9.208 25.325 1.00 57.38 98 PRO A N 1
ATOM 788 C CA . PRO A 1 98 ? 4.105 -8.505 26.430 1.00 57.38 98 PRO A CA 1
ATOM 789 C C . PRO A 1 98 ? 5.221 -8.253 27.435 1.00 57.38 98 PRO A C 1
ATOM 791 O O . PRO A 1 98 ? 6.009 -9.160 27.719 1.00 57.38 98 PRO A O 1
ATOM 794 N N . ALA A 1 99 ? 5.327 -7.017 27.933 1.00 57.25 99 ALA A N 1
ATOM 795 C CA . ALA A 1 99 ? 6.217 -6.728 29.046 1.00 57.25 99 ALA A CA 1
ATOM 796 C C . ALA A 1 99 ? 6.012 -7.846 30.073 1.00 57.25 99 ALA A C 1
ATOM 798 O O . ALA A 1 99 ? 4.868 -8.127 30.428 1.00 57.25 99 ALA A O 1
ATOM 799 N N . ALA A 1 100 ? 7.085 -8.514 30.505 1.00 57.12 100 ALA A N 1
ATOM 800 C CA . ALA A 1 100 ? 7.027 -9.719 31.343 1.00 57.12 100 ALA A CA 1
ATOM 801 C C . ALA A 1 100 ? 6.259 -9.536 32.678 1.00 57.12 100 ALA A C 1
ATOM 803 O O . ALA A 1 100 ? 6.106 -10.486 33.440 1.00 57.12 100 ALA A O 1
ATOM 804 N N . ASN A 1 101 ? 5.765 -8.321 32.935 1.00 54.41 101 ASN A N 1
ATOM 805 C CA . ASN A 1 101 ? 5.089 -7.859 34.133 1.00 54.41 101 ASN A CA 1
ATOM 806 C C . ASN A 1 101 ? 3.638 -7.403 33.880 1.00 54.41 101 ASN A C 1
ATOM 808 O O . ASN A 1 101 ? 3.005 -6.941 34.822 1.00 54.41 101 ASN A O 1
ATOM 812 N N . ALA A 1 102 ? 3.112 -7.479 32.651 1.00 58.84 102 ALA A N 1
ATOM 813 C CA . ALA A 1 102 ? 1.722 -7.121 32.381 1.00 58.84 102 ALA A CA 1
ATOM 814 C C . ALA A 1 102 ? 0.807 -8.175 33.018 1.00 58.84 102 ALA A C 1
ATOM 816 O O . ALA A 1 102 ? 0.658 -9.286 32.499 1.00 58.84 102 ALA A O 1
ATOM 817 N N . SER A 1 103 ? 0.240 -7.856 34.181 1.00 61.34 103 SER A N 1
ATOM 818 C CA . SER A 1 103 ? -0.757 -8.703 34.821 1.00 61.34 103 SER A CA 1
ATOM 819 C C . SER A 1 103 ? -2.000 -8.716 33.942 1.00 61.34 103 SER A C 1
ATOM 821 O O . SER A 1 103 ? -2.676 -7.707 33.762 1.00 61.34 103 SER A O 1
ATOM 823 N N . VAL A 1 104 ? -2.267 -9.869 33.337 1.00 71.62 104 VAL A N 1
ATOM 824 C CA . VAL A 1 104 ? -3.473 -10.082 32.545 1.00 71.62 104 VAL A CA 1
ATOM 825 C C . VAL A 1 104 ? -4.560 -10.611 33.474 1.00 71.62 104 VAL A C 1
ATOM 827 O O . VAL A 1 104 ? -4.501 -11.764 33.906 1.00 71.62 104 VAL A O 1
ATOM 830 N N . SER A 1 105 ? -5.557 -9.780 33.764 1.00 78.81 105 SER A N 1
ATOM 831 C CA . SER A 1 105 ? -6.723 -10.145 34.569 1.00 78.81 105 SER A CA 1
ATOM 832 C C . SER A 1 105 ? -7.877 -10.587 33.665 1.00 78.81 105 SER A C 1
ATOM 834 O O . SER A 1 105 ? -8.148 -9.989 32.622 1.00 78.81 105 SER A O 1
ATOM 836 N N . GLN A 1 106 ? -8.572 -11.667 34.032 1.00 82.81 106 GLN A N 1
ATOM 837 C CA . GLN A 1 106 ? -9.773 -12.099 33.309 1.00 82.81 106 GLN A CA 1
ATOM 838 C C . GLN A 1 106 ? -10.980 -11.305 33.805 1.00 82.81 106 GLN A C 1
ATOM 840 O O . GLN A 1 106 ? -11.239 -11.271 35.006 1.00 82.81 106 GLN A O 1
ATOM 845 N N . LEU A 1 107 ? -11.744 -10.708 32.888 1.00 84.81 107 LEU A N 1
ATOM 846 C CA . LEU A 1 107 ? -12.983 -10.022 33.249 1.00 84.81 107 LEU A CA 1
ATOM 847 C C . LEU A 1 107 ? -14.028 -11.054 33.693 1.00 84.81 107 LEU A C 1
ATOM 849 O O . LEU A 1 107 ? -14.299 -12.015 32.965 1.00 84.81 107 LEU A O 1
ATOM 853 N N . SER A 1 108 ? -14.651 -10.857 34.856 1.00 89.06 108 SER A N 1
ATOM 854 C CA . SER A 1 108 ? -15.700 -11.769 35.313 1.00 89.06 108 SER A CA 1
ATOM 855 C C . SER A 1 108 ? -16.940 -11.692 34.410 1.00 89.06 108 SER A C 1
ATOM 857 O O . SER A 1 108 ? -17.230 -10.673 33.774 1.00 89.06 108 SER A O 1
ATOM 859 N N . SER A 1 109 ? -17.741 -12.764 34.377 1.00 87.56 109 SER A N 1
ATOM 860 C CA . SER A 1 109 ? -18.985 -12.774 33.590 1.00 87.56 109 SER A CA 1
ATOM 861 C C . SER A 1 109 ? -19.979 -11.694 34.040 1.00 87.56 109 SER A C 1
ATOM 863 O O . SER A 1 109 ? -20.757 -11.203 33.219 1.00 87.56 109 SER A O 1
ATOM 865 N N . SER A 1 110 ? -19.963 -11.320 35.325 1.00 90.06 110 SER A N 1
ATOM 866 C CA . SER A 1 110 ? -20.839 -10.274 35.861 1.00 90.06 110 SER A CA 1
ATOM 867 C C . SER A 1 110 ? -20.431 -8.903 35.325 1.00 90.06 110 SER A C 1
ATOM 869 O O . SER A 1 110 ? -21.251 -8.219 34.712 1.00 90.06 110 SER A O 1
ATOM 871 N N . GLU A 1 111 ? -19.153 -8.541 35.465 1.00 90.31 111 GLU A N 1
ATOM 872 C CA . GLU A 1 111 ? -18.603 -7.268 34.974 1.00 90.31 111 GLU A CA 1
ATOM 873 C C . GLU A 1 111 ? -18.765 -7.133 33.460 1.00 90.31 111 GLU A C 1
ATOM 875 O O . GLU A 1 111 ? -19.144 -6.077 32.959 1.00 90.31 111 GLU A O 1
ATOM 880 N N . ARG A 1 112 ? -18.581 -8.229 32.720 1.00 90.81 112 ARG A N 1
ATOM 881 C CA . ARG A 1 112 ? -18.857 -8.283 31.282 1.00 90.81 112 ARG A CA 1
ATOM 882 C C . ARG A 1 112 ? -20.314 -7.957 30.959 1.00 90.81 112 ARG A C 1
ATOM 884 O O . ARG A 1 112 ? -20.580 -7.164 30.056 1.00 90.81 112 ARG A O 1
ATOM 891 N N . SER A 1 113 ? -21.267 -8.589 31.645 1.00 91.31 113 SER A N 1
ATOM 892 C CA . SER A 1 113 ? -22.692 -8.345 31.390 1.00 91.31 113 SER A CA 1
ATOM 893 C C . SER A 1 113 ? -23.087 -6.907 31.730 1.00 91.31 113 SER A C 1
ATOM 895 O O . SER A 1 113 ? -23.869 -6.283 31.007 1.00 91.31 113 SER A O 1
ATOM 897 N N . GLU A 1 114 ? -22.477 -6.341 32.773 1.00 94.62 114 GLU A N 1
ATOM 898 C CA . GLU A 1 114 ? -22.595 -4.929 33.081 1.00 94.62 114 GLU A CA 1
ATOM 899 C C . GLU A 1 114 ? -22.017 -4.058 31.957 1.00 94.62 114 GLU A C 1
ATOM 9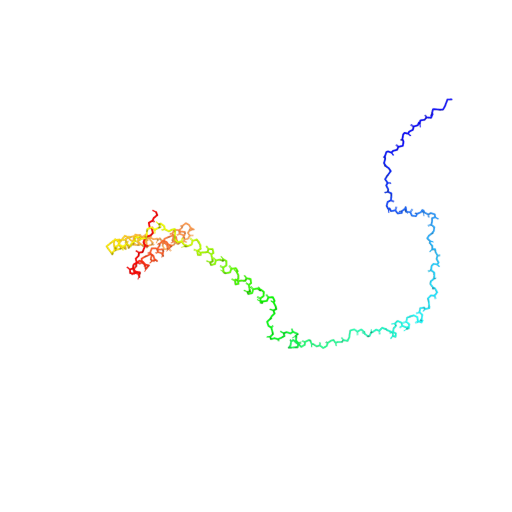01 O O . GLU A 1 114 ? -22.725 -3.187 31.453 1.00 94.62 114 GLU A O 1
ATOM 906 N N . LEU A 1 115 ? -20.796 -4.319 31.493 1.00 93.00 115 LEU A N 1
ATOM 907 C CA . LEU A 1 115 ? -20.175 -3.564 30.406 1.00 93.00 115 LEU A CA 1
ATOM 908 C C . LEU A 1 115 ? -21.039 -3.590 29.134 1.00 93.00 115 LEU A C 1
ATOM 910 O O . LEU A 1 115 ? -21.313 -2.545 28.542 1.00 93.00 115 LEU A O 1
ATOM 914 N N . LEU A 1 116 ? -21.568 -4.761 28.767 1.00 94.75 116 LEU A N 1
ATOM 915 C CA . LEU A 1 116 ? -22.509 -4.911 27.653 1.00 94.75 116 LEU A CA 1
ATOM 916 C C . LEU A 1 116 ? -23.785 -4.087 27.856 1.00 94.75 116 LEU A C 1
ATOM 918 O O . LEU A 1 116 ? -24.260 -3.440 26.922 1.00 94.75 116 LEU A O 1
ATOM 922 N N . ARG A 1 117 ? -24.339 -4.057 29.073 1.00 96.69 117 ARG A N 1
ATOM 923 C CA . ARG A 1 117 ? -25.505 -3.224 29.412 1.00 96.69 117 ARG A CA 1
ATOM 924 C C . ARG A 1 117 ? -25.202 -1.733 29.253 1.00 96.69 117 ARG A C 1
ATOM 926 O O . ARG A 1 117 ? -26.079 -0.968 28.846 1.00 96.69 117 ARG A O 1
ATOM 933 N N . HIS A 1 118 ? -23.999 -1.288 29.608 1.00 97.44 118 HIS A N 1
ATOM 934 C CA . HIS A 1 118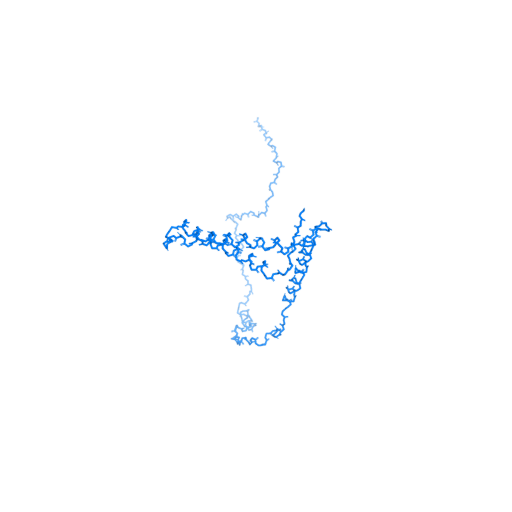 ? -23.573 0.105 29.431 1.00 97.44 118 HIS A CA 1
ATOM 935 C C . HIS A 1 118 ? -23.366 0.440 27.946 1.00 97.44 118 HIS A C 1
ATOM 937 O O . HIS A 1 118 ? -23.895 1.450 27.483 1.00 97.44 118 HIS A O 1
ATOM 943 N N . LEU A 1 119 ? -22.723 -0.440 27.172 1.00 96.88 119 LEU A N 1
ATOM 944 C CA . LEU A 1 119 ? -22.554 -0.270 25.723 1.00 96.88 119 LEU A CA 1
ATOM 945 C C . LEU A 1 119 ? -23.889 -0.233 24.973 1.00 96.88 119 LEU A C 1
ATOM 947 O O . LEU A 1 119 ? -24.096 0.645 24.140 1.00 96.88 119 LEU A O 1
ATOM 951 N N . LYS A 1 120 ? -24.837 -1.114 25.312 1.00 97.06 120 LYS A N 1
ATOM 952 C CA . LYS A 1 120 ? -26.184 -1.110 24.714 1.00 97.06 120 LYS A CA 1
ATOM 953 C C . LYS A 1 120 ? -26.952 0.177 25.025 1.00 97.06 120 LYS A C 1
ATOM 955 O O . LYS A 1 120 ? -27.645 0.700 24.156 1.00 97.06 120 LYS A O 1
ATOM 960 N N . ARG A 1 121 ? -26.789 0.739 26.229 1.00 97.94 121 ARG A N 1
ATOM 961 C CA . ARG A 1 121 ? -27.348 2.059 26.578 1.00 97.94 121 ARG A CA 1
ATOM 962 C C . ARG A 1 121 ? -26.701 3.189 25.777 1.00 97.94 121 ARG A C 1
ATOM 964 O O . ARG A 1 121 ? -27.416 4.056 25.281 1.00 97.94 121 ARG A O 1
ATOM 971 N N . LYS A 1 122 ? -25.375 3.163 25.609 1.00 97.81 122 LYS A N 1
ATOM 972 C CA . LYS A 1 122 ? -24.652 4.122 24.760 1.00 97.81 122 LYS A CA 1
ATOM 973 C C . LYS A 1 122 ? -25.133 4.046 23.309 1.00 97.81 122 LYS A C 1
ATOM 975 O O . LYS A 1 122 ? -25.456 5.082 22.735 1.00 97.81 122 LYS A O 1
ATOM 980 N N . TRP A 1 123 ? -25.251 2.838 22.753 1.00 98.06 123 TRP A N 1
ATOM 981 C CA . TRP A 1 123 ? -25.782 2.614 21.406 1.00 98.06 123 TRP A CA 1
ATOM 982 C C . TRP A 1 123 ? -27.201 3.173 21.264 1.00 98.06 123 TRP A C 1
ATOM 984 O O . TRP A 1 123 ? -27.460 3.917 20.327 1.00 98.06 123 TRP A O 1
ATOM 994 N N . ALA A 1 124 ? -28.094 2.908 22.225 1.00 97.62 124 ALA A N 1
ATOM 995 C CA . ALA A 1 124 ? -29.461 3.429 22.193 1.00 97.62 124 ALA A CA 1
ATOM 996 C C . ALA A 1 124 ? -29.505 4.968 22.180 1.00 97.62 124 ALA A C 1
ATOM 998 O O . ALA A 1 124 ? -30.266 5.545 21.411 1.00 97.62 124 ALA A O 1
ATOM 999 N N . SER A 1 125 ? -28.660 5.627 22.980 1.00 97.50 125 SER A N 1
ATOM 1000 C CA . SER A 1 125 ? -28.542 7.093 23.006 1.00 97.50 125 SER A CA 1
ATOM 1001 C C . SER A 1 125 ? -28.023 7.664 21.679 1.00 97.50 125 SER A C 1
ATOM 1003 O O . SER A 1 125 ? -28.591 8.611 21.137 1.00 97.50 125 SER A O 1
ATOM 1005 N N . LEU A 1 126 ? -26.973 7.059 21.110 1.00 97.62 126 LEU A N 1
ATOM 1006 C CA . LEU A 1 126 ? -26.417 7.472 19.817 1.00 97.62 126 LEU A CA 1
ATOM 1007 C C . LEU A 1 126 ? -27.396 7.239 18.667 1.00 97.62 126 LEU A C 1
ATOM 1009 O O . LEU A 1 126 ? -27.527 8.089 17.790 1.00 97.62 126 LEU A O 1
ATOM 1013 N N . ASN A 1 127 ? -28.099 6.110 18.682 1.00 97.44 127 ASN A N 1
ATOM 1014 C CA . ASN A 1 127 ? -29.091 5.768 17.676 1.00 97.44 127 ASN A CA 1
ATOM 1015 C C . ASN A 1 127 ? -30.314 6.694 17.765 1.00 97.44 127 ASN A C 1
ATOM 1017 O O . ASN A 1 127 ? -30.788 7.162 16.738 1.00 97.44 127 ASN A O 1
ATOM 1021 N N . ASP A 1 128 ? -30.779 7.043 18.967 1.00 97.69 128 ASP A N 1
ATOM 1022 C CA . ASP A 1 128 ? -31.821 8.064 19.155 1.00 97.69 128 ASP A CA 1
ATOM 1023 C C . ASP A 1 128 ? -31.364 9.433 18.619 1.00 97.69 128 ASP A C 1
ATOM 1025 O O . ASP A 1 128 ? -32.096 10.089 17.877 1.00 97.69 128 ASP A O 1
ATOM 1029 N N . ALA A 1 129 ? -30.120 9.841 18.891 1.00 96.38 129 ALA A N 1
ATOM 1030 C CA . ALA A 1 129 ? -29.555 11.061 18.317 1.00 96.38 129 ALA A CA 1
ATOM 1031 C C . ALA A 1 129 ? -29.469 11.004 16.780 1.00 96.38 129 ALA A C 1
ATOM 1033 O O . ALA A 1 129 ? -29.785 11.999 16.129 1.00 96.38 129 ALA A O 1
ATOM 1034 N N . TYR A 1 130 ? -29.085 9.858 16.208 1.00 96.25 130 TYR A N 1
ATOM 1035 C CA . TYR A 1 130 ? -29.033 9.620 14.763 1.00 96.25 130 TYR A CA 1
ATOM 1036 C C . TYR A 1 130 ? -30.421 9.675 14.119 1.00 96.25 130 TYR A C 1
ATOM 1038 O O . TYR A 1 130 ? -30.609 10.358 13.117 1.00 96.25 130 TYR A O 1
ATOM 1046 N N . GLN A 1 131 ? -31.420 9.032 14.722 1.00 95.44 131 GLN A N 1
ATOM 1047 C CA . GLN A 1 131 ? -32.800 9.029 14.230 1.00 95.44 131 GLN A CA 1
ATOM 1048 C C . GLN A 1 131 ? -33.453 10.415 14.283 1.00 95.44 131 GLN A C 1
ATOM 1050 O O . GLN A 1 131 ? -34.329 10.714 13.475 1.00 95.44 131 GLN A O 1
ATOM 1055 N N . ARG A 1 132 ? -33.014 11.279 15.204 1.00 95.12 132 ARG A N 1
ATOM 1056 C CA . ARG A 1 132 ? -33.468 12.674 15.310 1.00 95.12 132 ARG A CA 1
ATOM 1057 C C . ARG A 1 132 ? -32.787 13.625 14.320 1.00 95.12 132 ARG A C 1
ATOM 1059 O O . ARG A 1 132 ? -33.103 14.817 14.334 1.00 95.12 132 ARG A O 1
ATOM 1066 N N . LEU A 1 133 ? -31.850 13.162 13.484 1.00 92.94 133 LEU A N 1
ATOM 1067 C CA . LEU A 1 133 ? -31.259 14.024 12.458 1.00 92.94 133 LEU A CA 1
ATOM 1068 C C . LEU A 1 133 ? -32.312 14.438 11.414 1.00 92.94 133 LEU A C 1
ATOM 1070 O O . LEU A 1 133 ? -33.174 13.644 11.038 1.00 92.94 133 LEU A O 1
ATOM 1074 N N . PRO A 1 134 ? -32.235 15.678 10.900 1.00 91.44 134 PRO A N 1
ATOM 1075 C CA . PRO A 1 134 ? -33.091 16.106 9.805 1.00 91.44 134 PRO A CA 1
ATOM 1076 C C . PRO A 1 134 ? -32.775 15.309 8.531 1.00 91.44 134 PRO A C 1
ATOM 1078 O O . PRO A 1 134 ? -31.612 15.054 8.225 1.00 91.44 134 PRO A O 1
ATOM 1081 N N . LEU A 1 135 ? -33.810 14.985 7.749 1.00 87.50 135 LEU A N 1
ATOM 1082 C CA . LEU A 1 135 ? -33.681 14.226 6.496 1.00 87.50 135 LEU A CA 1
ATOM 1083 C C . LEU A 1 135 ? -32.808 14.941 5.442 1.00 87.50 135 LEU A C 1
ATOM 1085 O O . LEU A 1 135 ? -32.163 14.287 4.627 1.00 87.50 135 LEU A O 1
ATOM 1089 N N . SER A 1 136 ? -32.772 16.278 5.460 1.00 87.62 136 SER A N 1
ATOM 1090 C CA . SER A 1 136 ? -31.939 17.091 4.562 1.00 87.62 136 SER A CA 1
ATOM 1091 C C . SER A 1 136 ? -30.522 17.280 5.133 1.00 87.62 136 SER A C 1
ATOM 1093 O O . SER A 1 136 ? -30.322 17.871 6.203 1.00 87.62 136 SER A O 1
ATOM 1095 N N . THR A 1 137 ? -29.521 16.815 4.378 1.00 80.56 137 THR A N 1
ATOM 1096 C CA . THR A 1 137 ? -28.081 16.928 4.680 1.00 80.56 137 THR A CA 1
ATOM 1097 C C . THR A 1 137 ? -27.381 17.912 3.737 1.00 80.56 137 THR A C 1
ATOM 1099 O O . THR A 1 137 ? -26.348 17.597 3.146 1.00 80.56 137 THR A O 1
ATOM 1102 N N . ASP A 1 138 ? -27.961 19.098 3.560 1.00 89.62 138 ASP A N 1
ATOM 1103 C CA . ASP A 1 138 ? -27.504 20.050 2.533 1.00 89.62 138 ASP A CA 1
ATOM 1104 C C . ASP A 1 138 ? -26.262 20.859 2.945 1.00 89.62 138 ASP A C 1
ATOM 1106 O O . ASP A 1 138 ? -25.532 21.352 2.091 1.00 89.62 138 ASP A O 1
ATOM 1110 N N . SER A 1 139 ? -25.986 20.969 4.250 1.00 94.44 139 SER A N 1
ATOM 1111 C CA . SER A 1 139 ? -24.817 21.685 4.783 1.00 94.44 139 SER A CA 1
ATOM 1112 C C . SER A 1 139 ? -23.718 20.708 5.206 1.00 94.44 139 SER A C 1
ATOM 1114 O O . SER A 1 139 ? -23.996 19.630 5.736 1.00 94.44 139 SER A O 1
ATOM 1116 N N . GLU A 1 140 ? -22.459 21.095 4.995 1.00 93.75 140 GLU A N 1
ATOM 1117 C CA . GLU A 1 140 ? -21.281 20.284 5.337 1.00 93.75 140 GLU A CA 1
ATOM 1118 C C . GLU A 1 140 ? -21.254 19.897 6.820 1.00 93.75 140 GLU A C 1
ATOM 1120 O O . GLU A 1 140 ? -20.973 18.750 7.156 1.00 93.75 140 GLU A O 1
ATOM 1125 N N . GLN A 1 141 ? -21.659 20.804 7.713 1.00 92.12 141 GLN A N 1
ATOM 1126 C CA . GLN A 1 141 ? -21.739 20.533 9.151 1.00 92.12 141 GLN A CA 1
ATOM 1127 C C . GLN A 1 141 ? -22.765 19.437 9.473 1.00 92.12 141 GLN A C 1
ATOM 1129 O O . GLN A 1 141 ? -22.547 18.621 10.369 1.00 92.12 141 GLN A O 1
ATOM 1134 N N . LYS A 1 142 ? -23.883 19.384 8.733 1.00 92.81 142 LYS A N 1
ATOM 1135 C CA . LYS A 1 142 ? -24.894 18.327 8.896 1.00 92.81 142 LYS A CA 1
ATOM 1136 C C . LYS A 1 142 ? -24.370 16.971 8.419 1.00 92.81 142 LYS A C 1
ATOM 1138 O O . LYS A 1 142 ? -24.663 15.965 9.059 1.00 92.81 142 LYS A O 1
ATOM 1143 N N . LYS A 1 143 ? -23.590 16.948 7.332 1.00 94.94 143 LYS A N 1
ATOM 1144 C CA . LYS A 1 143 ? -22.931 15.730 6.831 1.00 94.94 143 LYS A CA 1
ATOM 1145 C C . LYS A 1 143 ? -21.896 15.215 7.826 1.00 94.94 143 LYS A C 1
ATOM 1147 O O . LYS A 1 143 ? -21.984 14.063 8.224 1.00 94.94 143 LYS A O 1
ATOM 1152 N N . HIS A 1 144 ? -21.023 16.091 8.321 1.00 95.50 144 HIS A N 1
ATOM 1153 C CA . HIS A 1 144 ? -20.016 15.728 9.317 1.00 95.50 144 HIS A CA 1
ATOM 1154 C C . HIS A 1 144 ? -20.649 15.144 10.584 1.00 95.50 144 HIS A C 1
ATOM 1156 O O . HIS A 1 144 ? -20.280 14.062 11.022 1.00 95.50 144 HIS A O 1
ATOM 1162 N N . ARG A 1 145 ? -21.683 15.802 11.126 1.00 94.94 145 ARG A N 1
ATOM 1163 C CA . ARG A 1 145 ? -22.406 15.298 12.303 1.00 94.94 145 ARG A CA 1
ATOM 1164 C C . ARG A 1 145 ? -23.023 13.916 12.067 1.00 94.94 145 ARG A C 1
ATOM 1166 O O . ARG A 1 145 ? -23.053 13.096 12.982 1.00 94.94 145 ARG A O 1
ATOM 1173 N N . LYS A 1 146 ? -23.547 13.661 10.864 1.00 95.25 146 LYS A N 1
ATOM 1174 C CA . LYS A 1 146 ? -24.078 12.348 10.479 1.00 95.25 146 LYS A CA 1
ATOM 1175 C C . LYS A 1 146 ? -22.963 11.302 10.445 1.00 95.25 146 LYS A C 1
ATOM 1177 O O . LYS A 1 146 ? -23.102 10.262 11.078 1.00 95.25 146 LYS A O 1
ATOM 1182 N N . GLU A 1 147 ? -21.865 11.600 9.761 1.00 96.06 147 GLU A N 1
ATOM 1183 C CA . GLU A 1 147 ? -20.702 10.714 9.639 1.00 96.06 147 GLU A CA 1
ATOM 1184 C C . GLU A 1 147 ? -20.078 10.390 11.006 1.00 96.06 147 GLU A C 1
ATOM 1186 O O . GLU A 1 147 ? -19.725 9.243 11.270 1.00 96.06 147 GLU A O 1
ATOM 1191 N N . GLU A 1 148 ? -19.997 11.366 11.916 1.00 96.81 148 GLU A N 1
ATOM 1192 C CA . GLU A 1 148 ? -19.538 11.157 13.294 1.00 96.81 148 GLU A CA 1
ATOM 1193 C C . GLU A 1 148 ? -20.441 10.184 14.060 1.00 96.81 148 GLU A C 1
ATOM 1195 O O . GLU A 1 148 ? -19.942 9.270 14.721 1.00 96.81 148 GLU A O 1
ATOM 1200 N N . LEU A 1 149 ? -21.765 10.348 13.963 1.00 96.75 149 LEU A N 1
ATOM 1201 C CA . LEU A 1 149 ? -22.723 9.440 14.597 1.00 96.75 149 LEU A CA 1
ATOM 1202 C C . LEU A 1 149 ? -22.635 8.026 14.011 1.00 96.75 149 LEU A C 1
ATOM 1204 O O . LEU A 1 149 ? -22.620 7.063 14.773 1.00 96.75 149 LEU A O 1
ATOM 1208 N N . GLU A 1 150 ? -22.513 7.893 12.689 1.00 96.31 150 GLU A N 1
ATOM 1209 C CA . GLU A 1 150 ? -22.348 6.599 12.010 1.00 96.31 150 GLU A CA 1
ATOM 1210 C C . GLU A 1 150 ? -21.047 5.909 12.417 1.00 96.31 150 GLU A C 1
ATOM 1212 O O . GLU A 1 150 ? -21.043 4.714 12.717 1.00 96.31 150 GLU A O 1
ATOM 1217 N N . ARG A 1 151 ? -19.950 6.666 12.510 1.00 98.00 151 ARG A N 1
ATOM 1218 C CA . ARG A 1 151 ? -18.666 6.153 12.988 1.00 98.00 151 ARG A CA 1
ATOM 1219 C C . ARG A 1 151 ? -18.769 5.636 14.423 1.00 98.00 151 ARG A C 1
ATOM 1221 O O . ARG A 1 151 ? -18.319 4.524 14.692 1.00 98.00 151 ARG A O 1
ATOM 1228 N N . MET A 1 152 ? -19.363 6.414 15.330 1.00 97.31 152 MET A N 1
ATOM 1229 C CA . MET A 1 152 ? -19.528 6.011 16.733 1.00 97.31 152 MET A CA 1
ATOM 1230 C C . MET A 1 152 ? -20.478 4.814 16.892 1.00 97.31 152 MET A C 1
ATOM 1232 O O . MET A 1 152 ? -20.252 3.962 17.756 1.00 97.31 152 MET A O 1
ATOM 1236 N N . LEU A 1 153 ? -21.529 4.728 16.069 1.00 97.62 153 LEU A N 1
ATOM 1237 C CA . LEU A 1 153 ? -22.432 3.574 16.032 1.00 97.62 153 LEU A CA 1
ATOM 1238 C C . LEU A 1 153 ? -21.690 2.316 15.579 1.00 97.62 153 LEU A C 1
ATOM 1240 O O . LEU A 1 153 ? -21.729 1.311 16.285 1.00 97.62 153 LEU A O 1
ATOM 1244 N N . ALA A 1 154 ? -20.949 2.394 14.471 1.00 97.69 154 ALA A N 1
ATOM 1245 C CA . ALA A 1 154 ? -20.176 1.274 13.944 1.00 97.69 154 ALA A CA 1
ATOM 1246 C C . ALA A 1 154 ? -19.104 0.780 14.933 1.00 97.69 154 ALA A C 1
ATOM 1248 O O . ALA A 1 154 ? -18.894 -0.426 15.075 1.00 97.69 154 ALA A O 1
ATOM 1249 N N . GLU A 1 155 ? -18.443 1.697 15.644 1.00 97.31 155 GLU A N 1
ATOM 1250 C CA . GLU A 1 155 ? -17.495 1.364 16.712 1.00 97.31 155 GLU A CA 1
ATOM 1251 C C . GLU A 1 155 ? -18.189 0.629 17.867 1.00 97.31 155 GLU A C 1
ATOM 1253 O O . GLU A 1 155 ? -17.788 -0.476 18.228 1.00 97.31 155 GLU A O 1
ATOM 1258 N N . THR A 1 156 ? -19.297 1.178 18.374 1.00 97.06 156 THR A N 1
ATOM 1259 C CA . THR A 1 156 ? -20.043 0.572 19.489 1.00 97.06 156 THR A CA 1
ATOM 1260 C C . THR A 1 156 ? -20.607 -0.805 19.112 1.00 97.06 156 THR A C 1
ATOM 1262 O O . THR A 1 156 ? -20.586 -1.728 19.924 1.00 97.06 156 THR A O 1
ATOM 1265 N N . GLU A 1 157 ? -21.076 -0.989 17.875 1.00 96.81 157 GLU A N 1
ATOM 1266 C CA . GLU A 1 157 ? -21.537 -2.287 17.366 1.00 96.81 157 GLU A CA 1
ATOM 1267 C C . GLU A 1 157 ? -20.406 -3.309 17.263 1.00 96.81 157 GLU A C 1
ATOM 1269 O O . GLU A 1 157 ? -20.582 -4.476 17.626 1.00 96.81 157 GLU A O 1
ATOM 1274 N N . LYS A 1 158 ? -19.228 -2.882 16.799 1.00 96.75 158 LYS A N 1
ATOM 1275 C CA . LYS A 1 158 ? -18.039 -3.734 16.750 1.00 96.75 158 LYS A CA 1
ATOM 1276 C C . LYS A 1 158 ? -17.621 -4.176 18.152 1.00 96.75 158 LYS A C 1
ATOM 1278 O O . LYS A 1 158 ? -17.310 -5.357 18.336 1.00 96.75 158 LYS A O 1
ATOM 1283 N N . ASP A 1 159 ? -17.645 -3.271 19.124 1.00 95.00 159 ASP A N 1
ATOM 1284 C CA . ASP A 1 159 ? -17.296 -3.565 20.515 1.00 95.00 159 ASP A CA 1
ATOM 1285 C C . ASP A 1 159 ? -18.288 -4.550 21.136 1.00 95.00 159 ASP A C 1
ATOM 1287 O O . ASP A 1 159 ? -17.875 -5.573 21.686 1.00 95.00 159 ASP A O 1
ATOM 1291 N N . ILE A 1 160 ? -19.594 -4.314 20.958 1.00 94.94 160 ILE A N 1
ATOM 1292 C CA . ILE A 1 160 ? -20.648 -5.236 21.403 1.00 94.94 160 ILE A CA 1
ATOM 1293 C C . ILE A 1 160 ? -20.447 -6.611 20.766 1.00 94.94 160 ILE A C 1
ATOM 1295 O O . ILE A 1 160 ? -20.422 -7.608 21.479 1.00 94.94 160 ILE A O 1
ATOM 1299 N N . LYS A 1 161 ? -20.230 -6.692 19.449 1.00 94.81 161 LYS A N 1
ATOM 1300 C CA . LYS A 1 161 ? -20.035 -7.970 18.748 1.00 94.81 161 LYS A CA 1
ATOM 1301 C C . LYS A 1 161 ? -18.793 -8.717 19.231 1.00 94.81 161 LYS A C 1
ATOM 1303 O O . LYS A 1 161 ? -18.805 -9.943 19.334 1.00 94.81 161 LYS A O 1
ATOM 1308 N N . THR A 1 162 ? -17.714 -7.992 19.510 1.00 91.50 162 THR A N 1
ATOM 1309 C CA . THR A 1 162 ? -16.466 -8.577 20.013 1.00 91.50 162 THR A CA 1
ATOM 1310 C C . THR A 1 162 ? -16.670 -9.137 21.416 1.00 91.50 162 THR A C 1
ATOM 1312 O O . THR A 1 162 ? -16.305 -10.287 21.672 1.00 91.50 162 THR A O 1
ATOM 1315 N N . LEU A 1 163 ? -17.321 -8.357 22.282 1.00 89.88 163 LEU A N 1
ATOM 1316 C CA . LEU A 1 163 ? -17.650 -8.753 23.644 1.00 89.88 163 LEU A CA 1
ATOM 1317 C C . LEU A 1 163 ? -18.737 -9.816 23.713 1.00 89.88 163 LEU A C 1
ATOM 1319 O O . LEU A 1 163 ? -18.716 -10.565 24.664 1.00 89.88 163 LEU A O 1
ATOM 1323 N N . GLU A 1 164 ? -19.673 -9.924 22.772 1.00 89.50 164 GLU A N 1
ATOM 1324 C CA . GLU A 1 164 ? -20.679 -10.995 22.769 1.00 89.50 164 GLU A CA 1
ATOM 1325 C C . GLU A 1 164 ? -20.092 -12.316 22.254 1.00 89.50 164 GLU A C 1
ATOM 1327 O O . GLU A 1 164 ? -20.423 -13.373 22.786 1.00 89.50 164 GLU A O 1
ATOM 1332 N N . ARG A 1 165 ? -19.183 -12.263 21.267 1.00 89.12 165 ARG A N 1
ATOM 1333 C CA . ARG A 1 165 ? -18.579 -13.454 20.648 1.00 89.12 165 ARG A CA 1
ATOM 1334 C C . ARG A 1 165 ? -17.518 -14.135 21.513 1.00 89.12 165 ARG A C 1
ATOM 1336 O O . ARG A 1 165 ? -17.441 -15.358 21.505 1.00 89.12 165 ARG A O 1
ATOM 1343 N N . GLY A 1 166 ? -16.625 -13.381 22.154 1.00 79.06 166 GLY A N 1
ATOM 1344 C CA . GLY A 1 166 ? -15.516 -13.983 22.907 1.00 79.06 166 GLY A CA 1
ATOM 1345 C C . GLY A 1 166 ? -16.003 -14.508 24.250 1.00 79.06 166 GLY A C 1
ATOM 1346 O O . GLY A 1 166 ? -16.630 -13.743 24.955 1.00 79.06 166 GLY A O 1
ATOM 1347 N N . GLU A 1 167 ? -15.750 -15.756 24.639 1.00 74.62 167 GLU A N 1
ATOM 1348 C CA . GLU A 1 167 ? -16.179 -16.288 25.950 1.00 74.62 167 GLU A CA 1
ATOM 1349 C C . GLU A 1 167 ? -15.280 -15.798 27.101 1.00 74.62 167 GLU A C 1
ATOM 1351 O O . GLU A 1 167 ? -15.769 -15.455 28.175 1.00 74.62 167 GLU A O 1
ATOM 1356 N N . THR A 1 168 ? -13.981 -15.628 26.835 1.00 78.81 168 THR A N 1
ATOM 1357 C CA . THR A 1 168 ? -12.987 -15.094 27.779 1.00 78.81 168 THR A CA 1
ATOM 1358 C C . THR A 1 168 ? -12.458 -13.749 27.278 1.00 78.81 168 THR A C 1
ATOM 1360 O O . THR A 1 168 ? -11.965 -13.661 26.153 1.00 78.81 168 THR A O 1
ATOM 1363 N N . VAL A 1 169 ? -12.553 -12.698 28.098 1.00 82.00 169 VAL A N 1
ATOM 1364 C CA . VAL A 1 169 ? -11.990 -11.368 27.804 1.00 82.00 169 VAL A CA 1
ATOM 1365 C C . VAL A 1 169 ? -10.837 -11.116 28.767 1.00 82.00 169 VAL A C 1
ATOM 1367 O O . VAL A 1 169 ? -11.017 -11.173 29.983 1.00 82.00 169 VAL A O 1
ATOM 1370 N N . LEU A 1 170 ? -9.657 -10.871 28.205 1.00 81.69 170 LEU A N 1
ATOM 1371 C CA . LEU A 1 170 ? -8.431 -10.593 28.940 1.00 81.69 170 LEU A CA 1
ATOM 1372 C C . LEU A 1 170 ? -8.222 -9.079 28.987 1.00 81.69 170 LEU A C 1
ATOM 1374 O O . LEU A 1 170 ? -8.164 -8.437 27.938 1.00 81.69 170 LEU A O 1
ATOM 1378 N N . VAL A 1 171 ? -8.138 -8.523 30.191 1.00 82.38 171 VAL A N 1
ATOM 1379 C CA . VAL A 1 171 ? -7.788 -7.124 30.433 1.00 82.38 171 VAL A CA 1
ATOM 1380 C C . VAL A 1 171 ? -6.305 -7.084 30.762 1.00 82.38 171 VAL A C 1
ATOM 1382 O O . VAL A 1 171 ? -5.826 -7.844 31.601 1.00 82.38 171 VAL A O 1
ATOM 1385 N N . VAL A 1 172 ? -5.569 -6.244 30.045 1.00 80.00 172 VAL A N 1
ATOM 1386 C CA . VAL A 1 172 ? -4.171 -5.965 30.357 1.00 80.00 172 VAL A CA 1
ATOM 1387 C C . VAL A 1 172 ? -4.190 -4.814 31.350 1.00 80.00 172 VAL A C 1
ATOM 1389 O O . VAL A 1 172 ? -4.567 -3.706 30.968 1.00 80.00 172 VAL A O 1
ATOM 1392 N N . ASP A 1 173 ? -3.860 -5.096 32.607 1.00 67.44 173 ASP A N 1
ATOM 1393 C CA . ASP A 1 173 ? -3.672 -4.051 33.608 1.00 67.44 173 ASP A CA 1
ATOM 1394 C C . ASP A 1 173 ? -2.309 -3.384 33.342 1.00 67.44 173 ASP A C 1
ATOM 1396 O O . ASP A 1 173 ? -1.310 -4.081 33.123 1.00 67.44 173 ASP A O 1
ATOM 1400 N N . GLU A 1 174 ? -2.290 -2.048 33.274 1.00 58.56 174 GLU A N 1
ATOM 1401 C CA . GLU A 1 174 ? -1.057 -1.247 33.157 1.00 58.56 174 GLU A CA 1
ATOM 1402 C C . GLU A 1 174 ? -0.284 -1.172 34.480 1.00 58.56 174 GLU A C 1
ATOM 1404 O O . GLU A 1 174 ? -0.930 -1.047 35.548 1.00 58.56 174 GLU A O 1
#

Secondary structure (DSSP, 8-state):
------PPPPS-PPP--SPPPPPTT------------HHHHHHHHHHHPPPP-PPPPPP-GGGSTTTTSPPHHHHHHHHHHHHHHHHHHHHHHHHHS--TT--EEEPPHHHHHHHHHHHHHHHHHHHHHHHTS-S---SHHHHHHHHHHHHHHHHHHHHHHHHHH-SS-EEE--

pLDDT: mean 86.68, std 12.22, range [44.19, 98.19]